Protein AF-A0A5E4BMK5-F1 (afdb_monomer_lite)

pLDDT: mean 94.08, std 7.07, range [48.12, 98.5]

Foldseek 3Di:
DDDDDDALQNVLVVLVVVLVVQCVPPVRVPPAAEDDQAEQDDPRRLRRVVNNCVRNVVVHPYYHYDDDLDDPVDDDPVSVVDPVSVVVVVVSVVSVVD

Radius of gyration: 16.93 Å; chains: 1; bounding box: 37×34×44 Å

Structure (mmCIF, N/CA/C/O backbone):
data_AF-A0A5E4BMK5-F1
#
_entry.id   AF-A0A5E4BMK5-F1
#
loop_
_atom_site.group_PDB
_atom_site.id
_atom_site.type_symbol
_atom_site.label_atom_id
_atom_site.label_alt_id
_atom_site.label_comp_id
_atom_site.label_asym_id
_atom_site.label_entity_id
_atom_site.label_seq_id
_atom_site.pdbx_PDB_ins_code
_atom_site.Cartn_x
_atom_site.Cartn_y
_atom_site.Cartn_z
_atom_site.occupancy
_atom_site.B_iso_or_equiv
_atom_site.auth_seq_id
_atom_site.auth_comp_id
_atom_site.auth_asym_id
_atom_site.auth_atom_id
_atom_site.pdbx_PDB_model_num
ATOM 1 N N . MET A 1 1 ? 9.373 23.389 6.063 1.00 48.12 1 MET A N 1
ATOM 2 C CA . MET A 1 1 ? 8.686 22.273 6.752 1.00 48.12 1 MET A CA 1
ATOM 3 C C . MET A 1 1 ? 9.716 21.196 7.057 1.00 48.12 1 MET A C 1
ATOM 5 O O . MET A 1 1 ? 10.313 20.684 6.122 1.00 48.12 1 MET A O 1
ATOM 9 N N . HIS A 1 2 ? 9.969 20.885 8.329 1.00 61.94 2 HIS A N 1
ATOM 10 C CA . HIS A 1 2 ? 10.835 19.761 8.700 1.00 61.94 2 HIS A CA 1
ATOM 11 C C . HIS A 1 2 ? 10.001 18.475 8.667 1.00 61.94 2 HIS A C 1
ATOM 13 O O . HIS A 1 2 ? 9.175 18.248 9.550 1.00 61.94 2 HIS A O 1
ATOM 19 N N . GLY A 1 3 ? 10.159 17.669 7.616 1.00 74.69 3 GLY A N 1
ATOM 20 C CA . GLY A 1 3 ? 9.490 16.373 7.518 1.00 74.69 3 GLY A CA 1
ATOM 21 C C . GLY A 1 3 ? 10.047 15.407 8.563 1.00 74.69 3 GLY A C 1
ATOM 22 O O . GLY A 1 3 ? 11.253 15.180 8.608 1.00 74.69 3 GLY A O 1
ATOM 23 N N . ARG A 1 4 ? 9.180 14.838 9.407 1.00 84.75 4 ARG A N 1
ATOM 24 C CA . ARG A 1 4 ? 9.545 13.720 10.286 1.00 84.75 4 ARG A CA 1
ATOM 25 C C . ARG A 1 4 ? 9.283 12.411 9.553 1.00 84.75 4 ARG A C 1
ATOM 27 O O . ARG A 1 4 ? 8.200 12.218 9.010 1.00 84.75 4 ARG A O 1
ATOM 34 N N . ALA A 1 5 ? 10.272 11.522 9.543 1.00 89.50 5 ALA A N 1
ATOM 35 C CA . ALA A 1 5 ? 10.087 10.178 9.017 1.00 89.50 5 ALA A CA 1
ATOM 36 C C . ALA A 1 5 ? 9.120 9.400 9.921 1.00 89.50 5 ALA A C 1
ATOM 38 O O . ALA A 1 5 ? 9.310 9.344 11.136 1.00 89.50 5 ALA A O 1
ATOM 39 N N . VAL A 1 6 ? 8.097 8.795 9.321 1.00 93.88 6 VAL A N 1
ATOM 40 C CA . VAL A 1 6 ? 7.120 7.943 10.009 1.00 93.88 6 VAL A CA 1
ATOM 41 C C . VAL A 1 6 ? 7.386 6.501 9.593 1.00 93.88 6 VAL A C 1
ATOM 43 O O . VAL A 1 6 ? 7.467 6.197 8.403 1.00 93.88 6 VAL A O 1
ATOM 46 N N . ASN A 1 7 ? 7.570 5.613 10.569 1.00 96.06 7 ASN A N 1
ATOM 47 C CA . ASN A 1 7 ? 7.718 4.184 10.300 1.00 96.06 7 ASN A CA 1
ATOM 48 C C . ASN A 1 7 ? 6.344 3.504 10.156 1.00 96.06 7 ASN A C 1
ATOM 50 O O . ASN A 1 7 ? 5.315 4.067 10.531 1.00 96.06 7 ASN A O 1
ATOM 54 N N . GLY A 1 8 ? 6.336 2.274 9.637 1.00 97.38 8 GLY A N 1
ATOM 55 C CA . GLY A 1 8 ? 5.101 1.525 9.387 1.00 97.38 8 GLY A CA 1
ATOM 56 C C . GLY A 1 8 ? 4.223 1.355 10.623 1.00 97.38 8 GLY A C 1
ATOM 57 O O . GLY A 1 8 ? 3.015 1.550 10.555 1.00 97.38 8 GLY A O 1
ATOM 58 N N . SER A 1 9 ? 4.829 1.049 11.771 1.00 98.19 9 SER A N 1
ATOM 59 C CA . SER A 1 9 ? 4.089 0.826 13.014 1.00 98.19 9 SER A CA 1
ATOM 60 C C . SER A 1 9 ? 3.394 2.086 13.518 1.00 98.19 9 SER A C 1
ATOM 62 O O . SER A 1 9 ? 2.254 2.005 13.966 1.00 98.19 9 SER A O 1
ATOM 64 N N . GLN A 1 10 ? 4.051 3.246 13.436 1.00 98.06 10 GLN 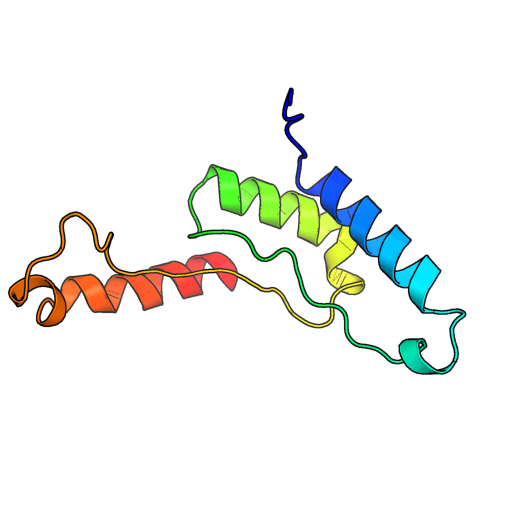A N 1
ATOM 65 C CA . GLN A 1 10 ? 3.424 4.514 13.793 1.00 98.06 10 GLN A CA 1
ATOM 66 C C . GLN A 1 10 ? 2.277 4.842 12.835 1.00 98.06 10 GLN A C 1
ATOM 68 O O . GLN A 1 10 ? 1.174 5.102 13.299 1.00 98.06 10 GLN A O 1
ATOM 73 N N . LEU A 1 11 ? 2.497 4.710 11.523 1.00 97.94 11 LEU A N 1
ATOM 74 C CA . LEU A 1 11 ? 1.439 4.915 10.532 1.00 97.94 11 LEU A CA 1
ATOM 75 C C . LEU A 1 11 ? 0.242 3.977 10.768 1.00 97.94 11 LEU A C 1
ATOM 77 O O . LEU A 1 11 ? -0.906 4.379 10.611 1.00 97.94 11 LEU A O 1
ATOM 81 N N . GLY A 1 12 ? 0.487 2.735 11.193 1.00 98.25 12 GLY A N 1
ATOM 82 C CA . GLY A 1 12 ? -0.575 1.799 11.555 1.00 98.25 12 GLY A CA 1
ATOM 83 C C . GLY A 1 12 ? -1.405 2.273 12.753 1.00 98.25 12 GLY A C 1
ATOM 84 O O . GLY A 1 12 ? -2.633 2.206 12.716 1.00 98.25 12 GLY A O 1
ATOM 85 N N . LYS A 1 13 ? -0.766 2.817 13.797 1.00 98.50 13 LYS A N 1
ATOM 86 C CA . LYS A 1 13 ? -1.485 3.407 14.942 1.00 98.50 13 LYS A CA 1
ATOM 87 C C . LYS A 1 13 ? -2.367 4.572 14.503 1.00 98.50 13 LYS A C 1
ATOM 89 O O . LYS A 1 13 ? -3.506 4.671 14.952 1.00 98.50 13 LYS A O 1
ATOM 94 N N . ASP A 1 14 ? -1.867 5.394 13.585 1.00 98.25 14 ASP A N 1
ATOM 95 C CA . ASP A 1 14 ? -2.613 6.528 13.043 1.00 98.25 14 ASP A 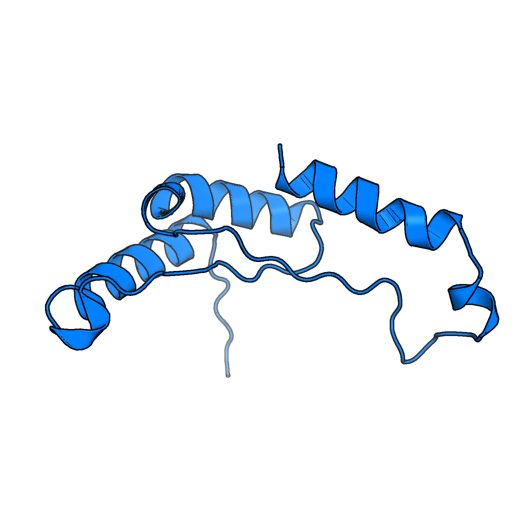CA 1
ATOM 96 C C . ASP A 1 14 ? -3.872 6.051 12.280 1.00 98.25 14 ASP A C 1
ATOM 98 O O . ASP A 1 14 ? -4.937 6.656 12.396 1.00 98.25 14 ASP A O 1
ATOM 102 N N . TYR A 1 15 ? -3.801 4.914 11.572 1.00 98.12 15 TYR A N 1
ATOM 103 C CA . TYR A 1 15 ? -4.961 4.295 10.906 1.00 98.12 15 TYR A CA 1
ATOM 104 C C . TYR A 1 15 ? -5.991 3.722 11.889 1.00 98.12 15 TYR A C 1
ATOM 106 O O . TYR A 1 15 ? -7.194 3.872 11.671 1.00 98.12 15 TYR A O 1
ATOM 114 N N . ILE A 1 16 ? -5.543 3.102 12.985 1.00 98.25 16 ILE A N 1
ATOM 115 C CA . ILE A 1 16 ? -6.437 2.651 14.066 1.00 98.25 16 ILE A CA 1
ATOM 116 C C . ILE A 1 16 ? -7.165 3.846 14.678 1.00 98.25 16 ILE A C 1
ATOM 118 O O . ILE A 1 16 ? -8.384 3.809 14.862 1.00 98.25 16 ILE A O 1
ATOM 122 N N . GLN A 1 17 ? -6.433 4.927 14.952 1.00 98.25 17 GLN A N 1
ATOM 123 C CA . GLN A 1 17 ? -7.015 6.155 15.477 1.00 98.25 17 GLN A CA 1
ATOM 124 C C . GLN A 1 17 ? -8.040 6.740 14.501 1.00 98.25 17 GLN A C 1
ATOM 126 O O . GLN A 1 17 ? -9.143 7.088 14.917 1.00 98.25 17 GLN A O 1
ATOM 131 N N . LEU A 1 18 ? -7.726 6.784 13.204 1.00 97.62 18 LEU A N 1
ATOM 132 C CA . LEU A 1 18 ? -8.667 7.226 12.179 1.00 97.62 18 LEU A CA 1
ATOM 133 C C . LEU A 1 18 ? -9.944 6.370 12.170 1.00 97.62 18 LEU A C 1
ATOM 135 O O . LEU A 1 18 ? -11.040 6.926 12.184 1.00 97.62 18 LEU A O 1
ATOM 139 N N . LYS A 1 19 ? -9.838 5.035 12.208 1.00 96.50 19 LYS A N 1
ATOM 140 C CA . LYS A 1 19 ? -11.016 4.150 12.258 1.00 96.50 19 LYS A CA 1
ATOM 141 C C . LYS A 1 19 ? -11.872 4.420 13.498 1.00 96.50 19 LYS A C 1
ATOM 143 O O . LYS A 1 19 ? -13.092 4.508 13.376 1.00 96.50 19 LYS A O 1
ATOM 148 N N . SER A 1 20 ? -11.239 4.611 14.656 1.00 96.50 20 SER A N 1
ATOM 149 C CA . SER A 1 20 ? -11.916 4.952 15.915 1.00 96.50 20 SER A CA 1
ATOM 150 C C . SER A 1 20 ? -12.652 6.296 15.842 1.00 96.50 20 SER A C 1
ATOM 152 O O . SER A 1 20 ? -13.766 6.413 16.338 1.00 96.50 20 SER A O 1
ATOM 154 N N . LEU A 1 21 ? -12.089 7.296 15.155 1.00 97.00 21 LEU A N 1
ATOM 155 C CA . LEU A 1 21 ? -12.750 8.591 14.942 1.00 97.00 21 LEU A CA 1
ATOM 156 C C . LEU A 1 21 ? -13.931 8.507 13.964 1.00 97.00 21 LEU A C 1
ATOM 158 O O . LEU A 1 21 ? -14.902 9.248 14.105 1.00 97.00 21 LEU A O 1
ATOM 162 N N . LEU A 1 22 ? -13.860 7.618 12.970 1.00 95.69 22 LEU A N 1
ATOM 163 C CA . LEU A 1 22 ? -14.914 7.443 11.968 1.00 95.69 22 LEU A CA 1
ATOM 164 C C . LEU A 1 22 ? -16.097 6.613 12.487 1.00 95.69 22 LEU A C 1
ATOM 166 O O . LEU A 1 22 ? -17.238 6.882 12.116 1.00 95.69 22 LEU A O 1
ATOM 170 N N . GLN A 1 23 ? -15.847 5.625 13.350 1.00 94.88 23 GLN A N 1
ATOM 171 C CA . GLN A 1 23 ? -16.863 4.685 13.840 1.00 94.88 23 GLN A CA 1
ATOM 172 C C . GLN A 1 23 ? -18.109 5.336 14.481 1.00 94.88 23 GLN A C 1
ATOM 174 O O . GLN A 1 23 ? -19.216 4.899 14.156 1.00 94.88 23 GLN A O 1
ATOM 179 N N . PRO A 1 24 ? -17.993 6.369 15.344 1.00 97.00 24 PRO A N 1
ATOM 180 C CA . PRO A 1 24 ? -19.146 6.994 15.996 1.00 97.00 24 PRO A CA 1
ATOM 181 C C . PRO A 1 24 ? -20.052 7.772 15.038 1.00 97.00 24 PRO A C 1
ATOM 183 O O . PRO A 1 24 ? -21.219 8.024 15.339 1.00 97.00 24 PRO A O 1
ATOM 186 N N . ILE A 1 25 ? -19.535 8.186 13.881 1.00 97.06 25 ILE A N 1
ATOM 187 C CA . ILE A 1 25 ? -20.283 8.998 12.928 1.00 97.06 25 ILE A CA 1
ATOM 188 C C . ILE A 1 25 ? -21.181 8.061 12.114 1.00 97.06 25 ILE A C 1
ATOM 190 O O . ILE A 1 25 ? -20.686 7.252 11.334 1.00 97.06 25 ILE A O 1
ATOM 194 N N . ARG A 1 26 ? -22.512 8.185 12.247 1.00 96.12 26 ARG A N 1
ATOM 195 C CA . ARG A 1 26 ? -23.503 7.270 11.631 1.00 96.12 26 ARG A CA 1
ATOM 196 C C . ARG A 1 26 ? -23.201 6.937 10.166 1.00 96.12 26 ARG A C 1
ATOM 198 O O . ARG A 1 26 ? -23.236 5.768 9.791 1.00 96.12 26 ARG A O 1
ATOM 205 N N . ILE A 1 27 ? -22.878 7.954 9.365 1.00 96.38 27 ILE A N 1
ATOM 206 C CA . ILE A 1 27 ? -22.582 7.813 7.930 1.00 96.38 27 ILE A CA 1
ATOM 207 C C . ILE A 1 27 ? -21.256 7.087 7.633 1.00 96.38 27 ILE A C 1
ATOM 209 O O . ILE A 1 27 ? -21.123 6.511 6.560 1.00 96.38 27 ILE A O 1
ATOM 213 N N . TYR A 1 28 ? -20.305 7.066 8.572 1.00 95.81 28 TYR A N 1
ATOM 214 C CA . TYR A 1 28 ? -18.982 6.444 8.416 1.00 95.81 28 TYR A CA 1
ATOM 215 C C . TYR A 1 28 ? -18.778 5.183 9.264 1.00 95.81 28 TYR A C 1
ATOM 217 O O . TYR A 1 28 ? -17.775 4.494 9.096 1.00 95.81 28 TYR A O 1
ATOM 225 N N . SER A 1 29 ? -19.745 4.824 10.111 1.00 92.94 29 SER A N 1
ATOM 226 C CA . SER A 1 29 ? -19.718 3.618 10.953 1.00 92.94 29 SER A CA 1
ATOM 227 C C . SER A 1 29 ? -19.393 2.327 10.184 1.00 92.94 29 SER A C 1
ATOM 229 O O . SER A 1 29 ? -18.761 1.420 10.723 1.00 92.94 29 SER A O 1
ATOM 231 N N . ARG A 1 30 ? -19.784 2.263 8.904 1.00 93.19 30 ARG A N 1
ATOM 232 C CA . ARG A 1 30 ? -19.536 1.139 7.985 1.00 93.19 30 ARG A CA 1
ATOM 233 C C . ARG A 1 30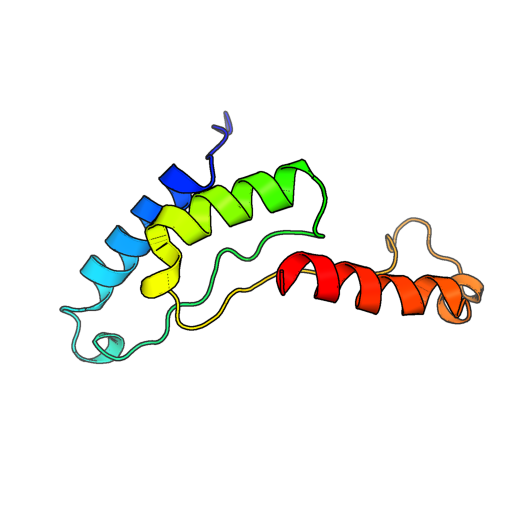 ? -18.630 1.514 6.809 1.00 93.19 30 ARG A C 1
ATOM 235 O O . ARG A 1 30 ? -18.565 0.768 5.839 1.00 93.19 30 ARG A O 1
ATOM 242 N N . ALA A 1 31 ? -17.969 2.670 6.864 1.00 94.12 31 ALA A N 1
ATOM 243 C CA . ALA A 1 31 ? -17.062 3.087 5.806 1.00 94.12 31 ALA A CA 1
ATOM 244 C C . ALA A 1 31 ? -15.830 2.176 5.772 1.00 94.12 31 ALA A C 1
ATOM 246 O O . ALA A 1 31 ? -15.219 1.880 6.811 1.00 94.12 31 ALA A O 1
ATOM 247 N N . SER A 1 32 ? -15.471 1.761 4.559 1.00 96.12 32 SER A N 1
ATOM 248 C CA . SER A 1 32 ? -14.223 1.058 4.300 1.00 96.12 32 SER A CA 1
ATOM 249 C C . SER A 1 32 ? -13.031 2.002 4.444 1.00 96.12 32 SER A C 1
ATOM 251 O O . SER A 1 32 ? -13.123 3.196 4.151 1.00 96.12 32 SER A O 1
ATOM 253 N N . LEU A 1 33 ? -11.906 1.457 4.885 1.00 96.94 33 LEU A N 1
ATOM 254 C CA . LEU A 1 33 ? -10.644 2.151 5.058 1.00 96.94 33 LEU A CA 1
ATOM 255 C C . LEU A 1 33 ? -9.566 1.466 4.217 1.00 96.94 33 LEU A C 1
ATOM 257 O O . LEU A 1 33 ? -9.327 0.270 4.345 1.00 96.94 33 LEU A O 1
ATOM 261 N N . TYR A 1 34 ? -8.888 2.239 3.376 1.00 97.62 34 TYR A N 1
ATOM 262 C CA . TYR A 1 34 ? -7.881 1.739 2.443 1.00 97.62 34 TYR A CA 1
ATOM 263 C C . TYR A 1 34 ? -6.539 2.414 2.708 1.00 97.62 34 TYR A C 1
ATOM 265 O O . TYR A 1 34 ? -6.490 3.616 2.959 1.00 97.62 34 TYR A O 1
ATOM 273 N N . GLY A 1 35 ? -5.443 1.666 2.626 1.00 97.06 35 GLY A N 1
ATOM 274 C CA . GLY A 1 35 ? -4.105 2.192 2.903 1.00 97.06 35 GLY A CA 1
ATOM 275 C C . GLY A 1 35 ? -3.016 1.140 2.725 1.00 97.06 35 GLY A C 1
ATOM 276 O O . GLY A 1 35 ? -3.336 -0.002 2.429 1.00 97.06 35 GLY A O 1
ATOM 277 N N . PRO A 1 36 ? -1.728 1.468 2.901 1.00 96.94 36 PRO A N 1
ATOM 278 C CA . PRO A 1 36 ? -1.187 2.783 3.244 1.00 96.94 36 PRO A CA 1
ATOM 279 C C . PRO A 1 36 ? -0.842 3.667 2.028 1.00 96.94 36 PRO A C 1
ATOM 281 O O . PRO A 1 36 ? -0.190 4.694 2.197 1.00 96.94 36 PRO A O 1
ATOM 284 N N . ASN A 1 37 ? -1.249 3.290 0.810 1.00 96.81 37 ASN A N 1
ATOM 285 C CA . ASN A 1 37 ? -0.912 3.978 -0.442 1.00 96.81 37 ASN A CA 1
ATOM 286 C C . ASN A 1 37 ? 0.609 4.135 -0.638 1.00 96.81 37 ASN A C 1
ATOM 288 O O . ASN A 1 37 ? 1.126 5.200 -0.976 1.00 96.81 37 ASN A O 1
ATOM 292 N N . ILE A 1 38 ? 1.344 3.053 -0.387 1.00 96.06 38 ILE A N 1
ATOM 293 C CA . ILE A 1 38 ? 2.800 3.037 -0.547 1.00 96.06 38 ILE A CA 1
ATOM 294 C C . ILE A 1 38 ? 3.219 3.134 -2.012 1.00 96.06 38 ILE A C 1
ATOM 296 O O . ILE A 1 38 ? 2.510 2.703 -2.915 1.00 96.06 38 ILE A O 1
ATOM 300 N N . GLY A 1 39 ? 4.422 3.651 -2.249 1.00 94.25 39 GLY A N 1
ATOM 301 C CA . GLY A 1 39 ? 5.031 3.636 -3.575 1.00 94.25 39 GLY A CA 1
ATOM 302 C C . GLY A 1 39 ? 5.434 2.232 -4.044 1.00 94.25 39 GLY A C 1
ATOM 303 O O . GLY A 1 39 ? 5.144 1.212 -3.418 1.00 94.25 39 GLY A O 1
ATOM 304 N N . ARG A 1 40 ? 6.194 2.194 -5.142 1.00 93.38 40 ARG A N 1
ATOM 305 C CA . ARG A 1 40 ? 6.742 0.957 -5.713 1.00 93.38 40 ARG A CA 1
ATOM 306 C C . ARG A 1 40 ? 7.463 0.109 -4.639 1.00 93.38 40 ARG A C 1
ATOM 308 O O . ARG A 1 40 ? 8.304 0.667 -3.927 1.00 93.38 40 ARG A O 1
ATOM 315 N N . PRO A 1 41 ? 7.232 -1.220 -4.564 1.00 92.62 41 PRO A N 1
ATOM 316 C CA . PRO A 1 41 ? 7.766 -2.096 -3.514 1.00 92.62 41 PRO A CA 1
ATOM 317 C C . PRO A 1 41 ? 9.287 -2.308 -3.609 1.00 92.62 41 PRO A C 1
ATOM 319 O O . PRO A 1 41 ? 9.807 -3.313 -4.108 1.00 92.62 41 PRO A O 1
ATOM 322 N N . ARG A 1 42 ? 10.026 -1.317 -3.109 1.00 93.31 42 ARG A N 1
ATOM 323 C CA . ARG A 1 42 ? 11.463 -1.368 -2.814 1.00 93.31 42 ARG A CA 1
ATOM 324 C C . ARG A 1 42 ? 11.677 -1.842 -1.375 1.00 93.31 42 ARG A C 1
ATOM 326 O O . ARG A 1 42 ? 10.758 -1.795 -0.567 1.00 93.31 42 ARG A O 1
ATOM 333 N N . LYS A 1 43 ? 12.901 -2.253 -1.028 1.00 93.56 43 LYS A N 1
ATOM 334 C CA . LYS A 1 43 ? 13.229 -2.855 0.282 1.00 93.56 43 LYS A CA 1
ATOM 335 C C . LYS A 1 43 ? 12.737 -2.034 1.485 1.00 93.56 43 LYS A C 1
ATOM 337 O O . LYS A 1 43 ? 12.128 -2.584 2.391 1.00 93.56 43 LYS A O 1
ATOM 342 N N . ASN A 1 44 ? 12.969 -0.724 1.479 1.00 93.94 44 ASN A N 1
ATOM 343 C CA . ASN A 1 44 ? 12.534 0.182 2.547 1.00 93.94 44 ASN A CA 1
ATOM 344 C C . ASN A 1 44 ? 11.008 0.366 2.597 1.00 93.94 44 ASN A C 1
ATOM 346 O O . ASN A 1 44 ? 10.445 0.514 3.675 1.00 93.94 44 ASN A O 1
ATOM 350 N N . VAL A 1 45 ? 10.346 0.343 1.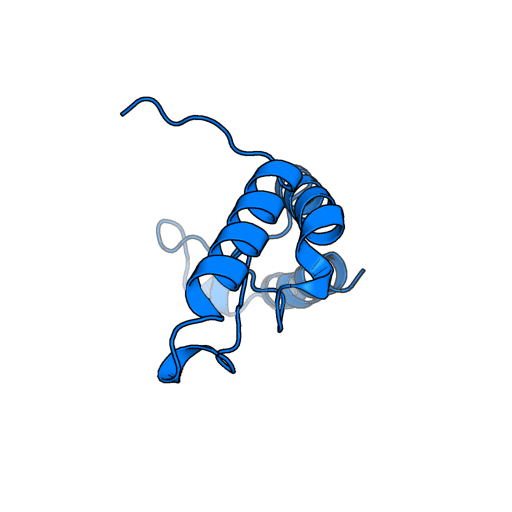438 1.00 95.00 45 VAL A N 1
ATOM 351 C CA . VAL A 1 45 ? 8.887 0.464 1.330 1.00 95.00 45 VAL A CA 1
ATOM 352 C C . VAL A 1 45 ? 8.202 -0.811 1.822 1.00 95.00 45 VAL A C 1
ATOM 354 O O . VAL A 1 45 ? 7.214 -0.719 2.538 1.00 95.00 45 VAL A O 1
ATOM 357 N N . ILE A 1 46 ? 8.759 -1.984 1.506 1.00 96.00 46 ILE A N 1
ATOM 358 C CA . ILE A 1 46 ? 8.286 -3.264 2.046 1.00 96.00 46 ILE A CA 1
ATOM 359 C C . ILE A 1 46 ? 8.457 -3.305 3.565 1.00 96.00 46 ILE A C 1
ATOM 361 O O . ILE A 1 46 ? 7.499 -3.601 4.259 1.00 96.00 46 ILE A O 1
ATOM 365 N N . ALA A 1 47 ? 9.606 -2.885 4.105 1.00 95.81 47 ALA A N 1
ATOM 366 C CA . ALA A 1 47 ? 9.783 -2.814 5.559 1.00 95.81 47 ALA A CA 1
ATOM 367 C C . ALA A 1 47 ? 8.764 -1.877 6.243 1.00 95.81 47 ALA A C 1
ATOM 369 O O . ALA A 1 47 ? 8.309 -2.147 7.357 1.00 95.81 47 ALA A O 1
ATOM 370 N N . LEU A 1 48 ? 8.389 -0.775 5.580 1.00 96.94 48 LEU A N 1
ATOM 371 C CA . LEU A 1 48 ? 7.312 0.099 6.043 1.00 96.94 48 LEU A CA 1
ATOM 372 C C . LEU A 1 48 ? 5.954 -0.612 5.983 1.00 96.94 48 LEU A C 1
ATOM 374 O O . LEU A 1 48 ? 5.208 -0.541 6.958 1.00 96.94 48 LEU A O 1
ATOM 378 N N . LEU A 1 49 ? 5.645 -1.311 4.889 1.00 97.12 49 LEU A N 1
ATOM 379 C CA . LEU A 1 49 ? 4.413 -2.090 4.758 1.00 97.12 49 LEU A CA 1
ATOM 380 C C . LEU A 1 49 ? 4.323 -3.184 5.828 1.00 97.12 49 LEU A C 1
ATOM 382 O O . LEU A 1 49 ? 3.302 -3.275 6.494 1.00 97.12 49 LEU A O 1
ATOM 386 N N . ASP A 1 50 ? 5.390 -3.942 6.067 1.00 97.06 50 ASP A N 1
ATOM 387 C CA . ASP A 1 50 ? 5.432 -4.996 7.085 1.00 97.06 50 ASP A CA 1
ATOM 388 C C . ASP A 1 50 ? 5.140 -4.431 8.480 1.00 97.06 50 ASP A C 1
ATOM 390 O O . ASP A 1 50 ? 4.350 -4.983 9.248 1.00 97.06 50 ASP A O 1
ATOM 394 N N . GLY A 1 51 ? 5.762 -3.295 8.815 1.00 97.75 51 GLY A N 1
ATOM 395 C CA . GLY A 1 51 ? 5.518 -2.599 10.077 1.00 97.75 51 GLY A CA 1
ATOM 396 C C . GLY A 1 51 ? 4.083 -2.083 10.204 1.00 97.75 51 GLY A C 1
ATOM 397 O O . GLY A 1 51 ? 3.526 -2.116 11.301 1.00 97.75 51 GLY A O 1
ATOM 398 N N . PHE A 1 52 ? 3.493 -1.629 9.095 1.00 98.19 52 PHE A N 1
ATOM 399 C CA . PHE A 1 52 ? 2.103 -1.184 9.017 1.00 98.19 52 PHE A CA 1
ATOM 400 C C . PHE A 1 52 ? 1.128 -2.351 9.188 1.00 98.19 52 PHE A C 1
ATOM 402 O O . PHE A 1 52 ? 0.252 -2.285 10.047 1.00 98.19 52 PHE A O 1
ATOM 409 N N . MET A 1 53 ? 1.314 -3.444 8.445 1.00 97.44 53 MET A N 1
ATOM 410 C CA . MET A 1 53 ? 0.440 -4.620 8.473 1.00 97.44 53 MET A CA 1
ATOM 411 C C . MET A 1 53 ? 0.427 -5.297 9.844 1.00 97.44 53 MET A C 1
ATOM 413 O O . MET A 1 53 ? -0.634 -5.712 10.303 1.00 97.44 53 MET A O 1
ATOM 417 N N . LYS A 1 54 ? 1.567 -5.322 10.547 1.00 97.81 54 LYS A N 1
ATOM 418 C CA . LYS A 1 54 ? 1.644 -5.809 11.936 1.00 97.81 54 LYS A CA 1
ATOM 419 C C . LYS A 1 54 ? 0.747 -5.043 12.910 1.00 97.81 54 LYS A C 1
ATOM 421 O O . LYS A 1 54 ? 0.372 -5.604 13.932 1.00 97.81 54 LYS A O 1
ATOM 426 N N . VAL A 1 55 ? 0.448 -3.773 12.633 1.00 98.38 55 VAL A N 1
ATOM 427 C CA . VAL A 1 55 ? -0.342 -2.914 13.527 1.00 98.38 55 VAL A CA 1
ATOM 428 C C . VAL A 1 55 ? -1.777 -2.754 13.029 1.00 98.38 55 VAL A C 1
ATOM 430 O O . VAL A 1 55 ? -2.706 -2.953 13.798 1.00 98.38 55 VAL A O 1
ATOM 433 N N . ALA A 1 56 ? -1.967 -2.413 11.755 1.00 97.75 56 ALA A N 1
ATOM 434 C CA . ALA A 1 56 ? -3.253 -2.011 11.186 1.00 97.75 56 ALA A CA 1
ATOM 435 C C . ALA A 1 56 ? -3.787 -2.962 10.104 1.00 97.75 56 ALA A C 1
ATOM 437 O O . ALA A 1 56 ? -4.786 -2.640 9.462 1.00 97.75 56 ALA A O 1
ATOM 438 N N . GLY A 1 57 ? -3.170 -4.131 9.897 1.00 96.44 57 GLY A N 1
ATOM 439 C CA . GLY A 1 57 ? -3.581 -5.074 8.851 1.00 96.44 57 GLY A CA 1
ATOM 440 C C . GLY A 1 57 ? -5.037 -5.539 8.966 1.00 96.44 57 GLY A C 1
ATOM 441 O O . GLY A 1 57 ? -5.681 -5.753 7.949 1.00 96.44 57 GLY A O 1
ATOM 442 N N . SER A 1 58 ? -5.581 -5.626 10.184 1.00 96.56 58 SER A N 1
ATOM 443 C CA . SER A 1 58 ? -6.998 -5.942 10.436 1.00 96.56 58 SER A CA 1
ATOM 444 C C . SER A 1 58 ? -7.932 -4.727 10.401 1.00 96.56 58 SER A C 1
ATOM 446 O O . SER A 1 58 ? -9.147 -4.878 10.495 1.00 96.56 58 SER A O 1
ATOM 448 N N . THR A 1 59 ? -7.377 -3.515 10.345 1.00 96.62 59 THR A N 1
ATOM 449 C CA . THR A 1 59 ? -8.135 -2.256 10.394 1.00 96.62 59 THR A CA 1
ATOM 450 C C . THR A 1 59 ? -8.503 -1.759 8.998 1.00 96.62 59 THR A C 1
ATOM 452 O O . THR A 1 59 ? -9.526 -1.091 8.839 1.00 96.62 59 THR A O 1
ATOM 455 N N . VAL A 1 60 ? -7.667 -2.059 8.001 1.00 97.12 60 VAL A N 1
ATOM 456 C CA . VAL A 1 60 ? -7.901 -1.703 6.599 1.00 97.12 60 VAL A CA 1
ATOM 457 C C . VAL A 1 60 ? -8.642 -2.815 5.863 1.00 97.12 60 VAL A C 1
ATOM 459 O O . VAL A 1 60 ? -8.370 -3.994 6.058 1.00 97.12 60 VAL A O 1
ATOM 462 N N . ASP A 1 61 ? -9.551 -2.427 4.976 1.00 97.44 61 ASP A N 1
ATOM 463 C CA . ASP A 1 61 ? -10.327 -3.338 4.137 1.00 97.44 61 ASP A CA 1
ATOM 464 C C . ASP A 1 61 ? -9.533 -3.804 2.907 1.00 97.44 61 ASP A C 1
ATOM 466 O O . ASP A 1 61 ? -9.761 -4.895 2.391 1.00 97.44 61 ASP A O 1
ATOM 470 N N . ALA A 1 62 ? -8.579 -2.994 2.432 1.00 97.06 62 ALA A N 1
ATOM 471 C CA . ALA A 1 62 ? -7.636 -3.411 1.399 1.00 97.06 62 ALA A CA 1
ATOM 472 C C . ALA A 1 62 ? -6.310 -2.649 1.475 1.00 97.06 62 ALA A C 1
ATOM 474 O O . ALA A 1 62 ? -6.262 -1.463 1.828 1.00 97.06 62 ALA A O 1
ATOM 475 N N . VAL A 1 63 ? -5.241 -3.340 1.066 1.00 96.75 63 VAL A N 1
ATOM 476 C CA . VAL A 1 63 ? -3.906 -2.758 0.923 1.00 96.75 63 VAL A CA 1
ATOM 477 C C . VAL A 1 63 ? -3.807 -1.981 -0.388 1.00 96.75 63 VAL A C 1
ATOM 479 O O . VAL A 1 63 ? -4.065 -2.525 -1.462 1.00 96.75 63 VAL A O 1
ATOM 482 N N . THR A 1 64 ? -3.385 -0.720 -0.320 1.00 97.25 64 THR A N 1
ATOM 483 C CA . THR A 1 64 ? -3.171 0.141 -1.490 1.00 97.25 64 THR A CA 1
ATOM 484 C C . THR A 1 64 ? -1.694 0.440 -1.715 1.00 97.25 64 THR A C 1
ATOM 486 O O . THR A 1 64 ? -0.924 0.696 -0.784 1.00 97.25 64 THR A O 1
ATOM 489 N N . TRP A 1 65 ? -1.294 0.422 -2.985 1.00 97.12 65 TRP A N 1
ATOM 490 C CA . TRP A 1 65 ? 0.069 0.685 -3.431 1.00 97.12 65 TRP A CA 1
ATOM 491 C C . TRP A 1 65 ? 0.063 1.298 -4.834 1.00 97.12 65 TRP A C 1
ATOM 493 O O . TRP A 1 65 ? -0.908 1.176 -5.579 1.00 97.12 65 TRP A O 1
ATOM 503 N N . GLN A 1 66 ? 1.153 1.968 -5.190 1.00 95.94 66 GLN A N 1
ATOM 504 C CA . GLN A 1 66 ? 1.284 2.728 -6.425 1.00 95.94 66 GLN A CA 1
ATOM 505 C C . GLN A 1 66 ? 2.334 2.107 -7.344 1.00 95.94 66 GLN A C 1
ATOM 507 O O . GLN A 1 66 ? 3.425 1.709 -6.917 1.0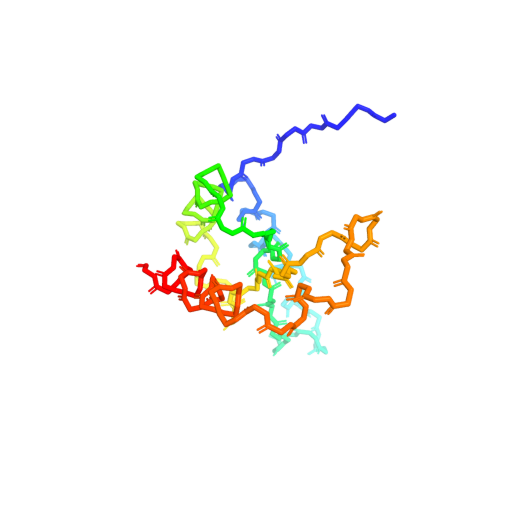0 95.94 66 GLN A O 1
ATOM 512 N N . HIS A 1 67 ? 2.024 2.087 -8.638 1.00 94.25 67 HIS A N 1
ATOM 513 C CA . HIS A 1 67 ? 2.917 1.601 -9.676 1.00 94.25 67 HIS A CA 1
ATOM 514 C C . HIS A 1 67 ? 2.941 2.552 -10.870 1.00 94.25 67 HIS A C 1
ATOM 516 O O . HIS A 1 67 ? 1.903 2.862 -11.444 1.00 94.25 67 HIS A O 1
ATOM 522 N N . CYS A 1 68 ? 4.150 2.927 -11.281 1.00 93.25 68 CYS A N 1
ATOM 523 C CA . CYS A 1 68 ? 4.420 3.536 -12.577 1.00 93.25 68 CYS A CA 1
ATOM 524 C C . CYS A 1 68 ? 5.567 2.763 -13.229 1.00 93.25 68 CYS A C 1
ATOM 526 O O . CYS A 1 68 ? 6.593 2.515 -12.584 1.00 93.25 68 CYS A O 1
ATOM 528 N N . TYR A 1 69 ? 5.403 2.407 -14.502 1.00 93.94 69 TYR A N 1
ATOM 529 C CA . TYR A 1 69 ? 6.438 1.708 -15.260 1.00 93.94 69 TYR A CA 1
ATOM 530 C C . TYR A 1 69 ? 7.656 2.600 -15.523 1.00 93.94 69 TYR A C 1
ATOM 532 O O . TYR A 1 69 ? 8.794 2.154 -15.374 1.00 93.94 69 TYR A O 1
ATOM 540 N N . ILE A 1 70 ? 7.418 3.859 -15.902 1.00 92.81 70 ILE A N 1
ATOM 541 C CA . ILE A 1 70 ? 8.437 4.764 -16.442 1.00 92.81 70 ILE A CA 1
ATOM 542 C C . ILE A 1 70 ? 8.297 6.145 -15.800 1.00 92.81 70 ILE A C 1
ATOM 544 O O . ILE A 1 70 ? 7.191 6.578 -15.475 1.00 92.81 70 ILE A O 1
ATOM 548 N N . ASP A 1 71 ? 9.422 6.837 -15.634 1.00 92.50 71 ASP A N 1
ATOM 549 C CA . ASP A 1 71 ? 9.438 8.271 -15.355 1.00 92.50 71 ASP A CA 1
ATOM 550 C C . ASP A 1 71 ? 9.170 9.045 -16.655 1.00 92.50 71 ASP A C 1
ATOM 552 O O . ASP A 1 71 ? 9.950 8.985 -17.610 1.00 92.50 71 ASP A O 1
ATOM 556 N N . GLY A 1 72 ? 8.063 9.788 -16.682 1.00 91.56 72 GLY A N 1
ATOM 557 C CA . GLY A 1 72 ? 7.637 10.569 -17.842 1.00 91.56 72 GLY A CA 1
ATOM 558 C C . GLY A 1 72 ? 8.642 11.634 -18.291 1.00 91.56 72 GLY A C 1
ATOM 559 O O . GLY A 1 72 ? 8.564 12.088 -19.426 1.00 91.56 72 GLY A O 1
ATOM 560 N N . ARG A 1 73 ? 9.616 12.010 -17.453 1.00 94.88 73 ARG A N 1
ATOM 561 C CA . ARG A 1 73 ? 10.664 12.980 -17.814 1.00 94.88 73 ARG A CA 1
ATOM 562 C C . ARG A 1 73 ? 11.718 12.418 -18.767 1.00 94.88 73 ARG A C 1
ATOM 564 O O . ARG A 1 73 ? 12.418 13.194 -19.407 1.00 94.88 73 ARG A O 1
ATOM 571 N N . VAL A 1 74 ? 11.862 11.093 -18.837 1.00 94.12 74 VAL A N 1
ATOM 572 C CA . VAL A 1 74 ? 12.940 10.417 -19.589 1.00 94.12 74 VAL A CA 1
ATOM 573 C C . VAL A 1 74 ? 12.434 9.350 -20.565 1.00 94.12 74 VAL A C 1
ATOM 575 O O . VAL A 1 74 ? 13.238 8.674 -21.206 1.00 94.12 74 VAL A O 1
ATOM 578 N N . VAL A 1 75 ? 11.114 9.178 -20.671 1.00 93.88 75 VAL A N 1
ATOM 579 C CA . VAL A 1 75 ? 10.488 8.124 -21.476 1.00 93.88 75 VAL A CA 1
ATOM 580 C C . VAL A 1 75 ? 10.698 8.325 -22.978 1.00 93.88 75 VAL A C 1
ATOM 582 O O . VAL A 1 75 ? 10.591 9.434 -23.500 1.00 93.88 75 VAL A O 1
ATOM 585 N N . LYS A 1 76 ? 10.940 7.228 -23.698 1.00 94.25 76 LYS A N 1
ATOM 586 C CA . LYS A 1 76 ? 10.917 7.167 -25.164 1.00 94.25 76 LYS A CA 1
ATOM 587 C C . LYS A 1 76 ? 9.724 6.342 -25.634 1.00 94.25 76 LYS A C 1
ATOM 589 O O . LYS A 1 76 ? 9.315 5.403 -24.959 1.00 94.25 76 LYS A O 1
ATOM 594 N N . VAL A 1 77 ? 9.226 6.612 -26.844 1.00 94.19 77 VAL A N 1
ATOM 595 C CA . VAL A 1 77 ? 8.133 5.826 -27.462 1.00 94.19 77 VAL A CA 1
ATOM 596 C C . VAL A 1 77 ? 8.446 4.326 -27.444 1.00 94.19 77 VAL A C 1
ATOM 598 O O . VAL A 1 77 ? 7.598 3.517 -27.085 1.00 94.19 77 VAL A O 1
ATOM 601 N N . MET A 1 78 ? 9.699 3.956 -27.725 1.00 94.25 78 MET A N 1
ATOM 602 C CA . MET A 1 78 ? 10.136 2.556 -27.716 1.00 94.25 78 MET A CA 1
ATOM 603 C C . MET A 1 78 ? 10.043 1.882 -26.343 1.00 94.25 78 MET A C 1
ATOM 605 O O . MET A 1 78 ? 9.970 0.659 -26.290 1.00 94.25 78 MET A O 1
ATOM 609 N N . ASP A 1 79 ? 10.039 2.632 -25.237 1.00 92.69 79 ASP A N 1
ATOM 610 C CA . ASP A 1 79 ? 9.900 2.044 -23.903 1.00 92.69 79 ASP A CA 1
ATOM 611 C C . ASP A 1 79 ? 8.510 1.434 -23.689 1.00 92.69 79 ASP A C 1
ATOM 613 O O . ASP A 1 79 ? 8.402 0.413 -23.013 1.00 92.69 79 ASP A O 1
ATOM 617 N N . PHE A 1 80 ? 7.472 1.975 -24.337 1.00 93.81 80 PHE A N 1
ATOM 618 C CA . PHE A 1 80 ? 6.109 1.430 -24.285 1.00 93.81 80 PHE A CA 1
ATOM 619 C C . PHE A 1 80 ? 5.973 0.067 -24.977 1.00 93.81 80 PHE A C 1
ATOM 621 O O . PHE A 1 80 ? 5.020 -0.659 -24.712 1.00 93.81 80 PHE A O 1
ATOM 628 N N . LEU A 1 81 ? 6.930 -0.301 -25.835 1.00 95.00 81 LEU A N 1
ATOM 629 C CA . LEU A 1 81 ? 6.943 -1.575 -26.561 1.00 95.00 81 LEU A CA 1
ATOM 630 C C . LEU A 1 81 ? 7.826 -2.638 -25.884 1.00 95.00 81 LEU A C 1
ATOM 632 O O . LEU A 1 81 ? 7.906 -3.774 -26.351 1.00 95.00 81 LEU A O 1
ATOM 636 N N . LYS A 1 82 ? 8.518 -2.299 -24.786 1.00 95.12 82 LYS A N 1
ATOM 637 C CA . LYS A 1 82 ? 9.422 -3.228 -24.094 1.00 95.12 82 LYS A CA 1
ATOM 638 C C . LYS A 1 82 ? 8.628 -4.219 -23.245 1.00 95.12 82 LYS A C 1
ATOM 640 O O . LYS A 1 82 ? 8.251 -3.910 -22.120 1.00 95.12 82 LYS A O 1
ATOM 645 N N . THR A 1 83 ? 8.474 -5.452 -23.717 1.00 93.81 83 THR A N 1
ATOM 646 C CA . THR A 1 83 ? 7.805 -6.534 -22.963 1.00 93.81 83 THR A CA 1
ATOM 647 C C . THR A 1 83 ? 8.420 -6.766 -21.581 1.00 93.81 83 THR A C 1
ATOM 649 O O . THR A 1 83 ? 7.703 -6.817 -20.589 1.00 93.81 83 THR A O 1
ATOM 652 N N . ARG A 1 84 ? 9.756 -6.743 -21.479 1.00 93.94 84 ARG A N 1
ATOM 653 C CA . ARG A 1 84 ? 10.473 -6.851 -20.193 1.00 93.94 84 ARG A CA 1
ATOM 654 C C . ARG A 1 84 ? 10.100 -5.768 -19.180 1.00 93.94 84 ARG A C 1
ATOM 656 O O . ARG A 1 84 ? 10.225 -5.985 -17.980 1.00 93.94 84 ARG A O 1
ATOM 663 N N . LEU A 1 85 ? 9.702 -4.582 -19.643 1.00 93.56 85 LEU A N 1
ATOM 664 C CA . LEU A 1 85 ? 9.232 -3.520 -18.758 1.00 93.56 85 LEU A CA 1
ATOM 665 C C . LEU A 1 85 ? 7.852 -3.871 -18.189 1.00 93.56 85 LEU A C 1
ATOM 667 O O . LEU A 1 85 ? 7.623 -3.670 -16.996 1.00 93.56 85 LEU A O 1
ATOM 671 N N . LEU A 1 86 ? 6.970 -4.437 -19.014 1.00 93.56 86 LEU A N 1
ATOM 672 C CA . LEU A 1 86 ? 5.640 -4.893 -18.603 1.00 93.56 86 LEU A CA 1
ATOM 673 C C . LEU A 1 86 ? 5.730 -6.024 -17.566 1.00 93.56 86 LEU A C 1
ATOM 675 O O . LEU A 1 86 ? 5.016 -5.995 -16.563 1.00 93.56 86 LEU A O 1
ATOM 679 N N . ASP A 1 87 ? 6.692 -6.939 -17.721 1.00 94.94 87 ASP A N 1
ATOM 680 C CA . ASP A 1 87 ? 6.941 -8.033 -16.767 1.00 94.94 87 ASP A CA 1
ATOM 681 C C . ASP A 1 87 ? 7.242 -7.529 -15.343 1.00 94.94 87 ASP A C 1
ATOM 683 O O . ASP A 1 87 ? 6.937 -8.200 -14.350 1.00 94.94 87 ASP A O 1
ATOM 687 N N . THR A 1 88 ? 7.770 -6.304 -15.209 1.00 94.56 88 THR A N 1
ATOM 688 C CA . THR A 1 88 ? 8.106 -5.735 -13.897 1.00 94.56 88 THR A CA 1
ATOM 689 C C . THR A 1 88 ? 6.892 -5.522 -12.995 1.00 94.56 88 THR A C 1
ATOM 691 O O . THR A 1 88 ? 7.067 -5.502 -11.770 1.00 94.56 88 THR A O 1
ATOM 694 N N . LEU A 1 89 ? 5.680 -5.381 -13.551 1.00 95.62 89 LEU A N 1
ATOM 695 C CA . LEU A 1 89 ? 4.450 -5.286 -12.763 1.00 95.62 89 LEU A CA 1
ATOM 696 C C . LEU A 1 89 ? 4.157 -6.607 -12.053 1.00 95.62 89 LEU A C 1
ATOM 698 O O . LEU A 1 89 ? 3.874 -6.597 -10.856 1.00 95.62 89 LEU A O 1
ATOM 702 N N . SER A 1 90 ? 4.296 -7.733 -12.755 1.00 95.31 90 SER A N 1
ATOM 703 C CA . SER A 1 90 ? 4.118 -9.069 -12.175 1.00 95.31 90 SER A CA 1
ATOM 704 C C . SER A 1 90 ? 5.073 -9.282 -10.992 1.00 95.31 90 SER A C 1
ATOM 706 O O . SER A 1 90 ? 4.665 -9.743 -9.924 1.00 95.31 90 SER A O 1
ATOM 708 N N . ASP A 1 91 ? 6.327 -8.836 -11.130 1.00 93.25 91 ASP A N 1
ATOM 709 C CA . ASP A 1 91 ? 7.299 -8.834 -10.031 1.00 93.25 91 ASP A CA 1
ATOM 710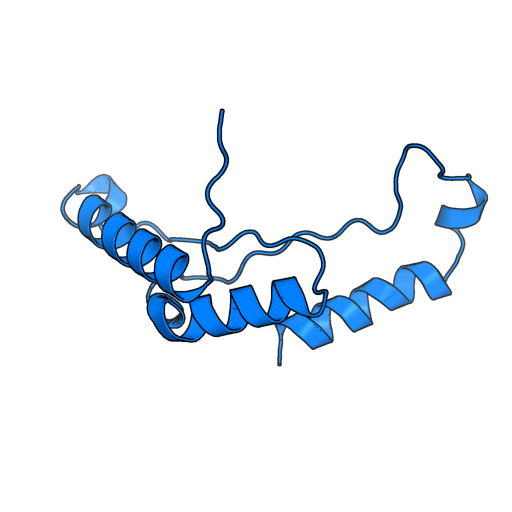 C C . ASP A 1 91 ? 6.901 -7.921 -8.867 1.00 93.25 91 ASP A C 1
ATOM 712 O O . ASP A 1 91 ? 7.139 -8.272 -7.712 1.00 93.25 91 ASP A O 1
ATOM 716 N N . GLN A 1 92 ? 6.339 -6.734 -9.137 1.00 94.31 92 GLN A N 1
ATOM 717 C CA . GLN A 1 92 ? 5.892 -5.843 -8.062 1.00 94.31 92 GLN A CA 1
ATOM 718 C C . GLN A 1 92 ? 4.694 -6.438 -7.311 1.00 94.31 92 GLN A C 1
ATOM 720 O O . GLN A 1 92 ? 4.697 -6.417 -6.084 1.00 94.31 92 GLN A O 1
ATOM 725 N N . ILE A 1 93 ? 3.716 -7.009 -8.022 1.00 95.50 93 ILE A N 1
ATOM 726 C CA . ILE A 1 93 ? 2.533 -7.650 -7.427 1.00 95.50 93 ILE A CA 1
ATOM 727 C C . ILE A 1 93 ? 2.963 -8.775 -6.481 1.00 95.50 93 ILE A C 1
ATOM 729 O O . ILE A 1 93 ? 2.559 -8.788 -5.319 1.00 95.50 93 ILE A O 1
ATOM 733 N N . ARG A 1 94 ? 3.874 -9.653 -6.927 1.00 94.81 94 ARG A N 1
ATOM 734 C CA . ARG A 1 94 ? 4.427 -10.738 -6.095 1.00 94.81 94 ARG A CA 1
ATOM 735 C C . ARG A 1 94 ? 5.110 -10.253 -4.816 1.00 94.81 94 ARG A C 1
ATOM 737 O O . ARG A 1 94 ? 5.214 -11.022 -3.870 1.00 94.81 94 ARG A O 1
ATOM 744 N N . LYS A 1 95 ? 5.627 -9.022 -4.777 1.00 93.44 95 LYS A N 1
ATOM 745 C CA . LYS A 1 95 ? 6.249 -8.456 -3.568 1.00 93.44 95 LYS A CA 1
ATOM 746 C C . LYS A 1 95 ? 5.231 -7.925 -2.564 1.00 93.44 95 LYS A C 1
ATOM 748 O O . LYS A 1 95 ? 5.575 -7.836 -1.397 1.00 93.44 95 LYS A O 1
ATOM 753 N N . ILE A 1 96 ? 4.037 -7.547 -3.020 1.00 93.38 96 ILE A N 1
ATOM 754 C CA . ILE A 1 96 ? 2.951 -7.043 -2.168 1.00 93.38 96 ILE A CA 1
ATOM 755 C C . ILE A 1 96 ? 2.074 -8.185 -1.644 1.00 93.38 96 ILE A C 1
ATOM 757 O O . ILE A 1 96 ? 1.562 -8.093 -0.540 1.00 93.38 96 ILE A O 1
ATOM 761 N N . GLN A 1 97 ? 1.888 -9.246 -2.434 1.00 88.75 97 GLN A N 1
ATOM 762 C CA . GLN A 1 97 ? 1.042 -10.395 -2.077 1.00 88.75 97 GLN A CA 1
ATOM 763 C C . GLN A 1 97 ? 1.717 -11.436 -1.168 1.00 88.75 97 GLN A C 1
ATOM 765 O O . GLN A 1 97 ? 1.063 -12.404 -0.788 1.00 88.75 97 GLN A O 1
ATOM 770 N N . LYS A 1 98 ? 3.014 -11.289 -0.887 1.00 67.19 98 LYS A N 1
ATOM 771 C CA . LYS A 1 98 ? 3.737 -12.151 0.057 1.00 67.19 98 LYS A CA 1
ATOM 772 C C . LYS A 1 98 ? 3.428 -11.754 1.489 1.00 67.19 98 LYS A C 1
ATOM 774 O O . LYS A 1 98 ? 3.342 -12.685 2.314 1.00 67.19 98 LYS A O 1
#

Sequence (98 aa):
MHGRAVNGSQLGKDYIQLKSLLQPIRIYSRASLYGPNIGRPRKNVIALLDGFMKVAGSTVDAVTWQHCYIDGRVVKVMDFLKTRLLDTLSDQIRKIQK

Secondary structure (DSSP, 8-state):
--PPP--HHHHHHHHHHHHHHHTTSTTTTT---EEEEE-S--HHHHHHHHHHHHHHTTT-SEEEE---SS-TTT--GGGGG-HHHHHHHHHHHHHH--

Organism: Marmota monax (NCBI:txid9995)